Protein AF-A0ABD0MPY9-F1 (afdb_monomer)

Foldseek 3Di:
DDFDDDDPDRPDPDPPPFDDDDDDPPPDPPFKDWDDKDKDAADDDDDDDDDFPKDWGFTDDPNGTGMIMIIGIDGDDDDPDDDDDDDDDADDQVVFDWPLRVLVVVLPDPPDDPVRNVVSVVVNVDDDQKTKTKRDDDDPPDPDDDDPDTDIDMDGRDDD

pLDDT: mean 73.2, std 21.91, range [21.84, 95.81]

Nearest PDB structures (foldseek):
  3cjy-assembly1_A-2  TM=6.118E-01  e=6.319E-02  Novosphingobium aromaticivorans DSM 12444
  6wc7-assembly1_G  TM=4.378E-01  e=2.577E+00  Saccharomyces cerevisiae

InterPro domains:
  IPR003703 Acyl-CoA thioesterase [PTHR11066] (49-160)
  IPR029069 HotDog domain superfamily [SSF54637] (29-79)
  IPR029069 HotDog domain superfamily [SSF54637] (82-159)
  IPR042171 Acyl-CoA thioesterase, double hotdog domain [G3DSA:2.40.160.210] (22-160)

Mean predicted aligned error: 12.68 Å

Radius of gyration: 20.82 Å; Cα contacts (8 Å, |Δi|>4): 157; chains: 1; bounding box: 45×45×56 Å

Sequence (160 aa):
MFFFLTEGHIIGFLAPNVFSGARLLDRLFEHFYAHSLHCYFGTQKYLCCTSFCVRSVKAIQHGQPILICQASFHMQQPSPLEHQFTMPSVPPPDALLTIEELIQHYLSDPNLADNTRQGLNKILADEVPIEIKPVNPPDFYRRVAMEPKKLFWVRARGHI

Secondary structure (DSSP, 8-state):
----EETTEE---S-TTS-------TTS-TTEEEEEEEEEESS---PPPSSSEEEEEEEEETTEEEEEEEEEEEE----S----PPPPP---GGGS--HHHHHHHHHT-TT--HHHHHHHHHHHHS--SEEEEESSPPPSS------S---EEEEESS--

Organism: Cirrhinus mrigala (NCBI:txid683832)

Solvent-accessible surface area (backbone atoms only — not comparable to full-atom values): 10888 Å² total; per-residue (Å²): 140,85,80,62,82,61,89,98,43,85,65,68,97,61,70,95,79,36,77,73,87,80,84,76,78,86,82,80,61,97,60,54,42,80,77,51,76,50,73,44,81,43,88,76,91,82,86,86,76,93,87,60,62,65,46,80,48,63,37,37,54,97,91,38,57,51,32,40,34,44,38,36,45,44,60,90,66,92,68,98,72,88,86,76,82,81,81,77,93,70,84,59,70,89,82,42,55,38,58,66,56,49,48,53,58,56,67,67,44,86,86,57,53,67,73,55,52,53,53,50,55,54,58,70,68,51,88,66,66,54,47,46,27,44,77,71,70,72,58,93,82,53,88,68,94,68,75,100,72,87,54,67,47,74,44,72,60,75,87,130

Structure (mmCIF, N/CA/C/O backbone):
data_AF-A0ABD0MPY9-F1
#
_entry.id   AF-A0ABD0MPY9-F1
#
loop_
_atom_site.group_PDB
_atom_site.id
_atom_site.type_symbol
_atom_site.label_atom_id
_atom_site.label_alt_id
_atom_site.label_comp_id
_atom_site.label_asym_id
_atom_site.label_entity_id
_atom_site.label_seq_id
_atom_site.pdbx_PDB_ins_code
_atom_site.Cartn_x
_atom_site.Cartn_y
_atom_site.Cartn_z
_atom_site.occupancy
_atom_site.B_iso_or_equiv
_atom_site.auth_seq_id
_atom_site.auth_comp_id
_atom_site.auth_asym_id
_atom_site.auth_atom_id
_atom_site.pdbx_PDB_model_num
ATOM 1 N N . MET A 1 1 ? 2.623 -5.251 4.765 1.00 26.39 1 MET A N 1
ATOM 2 C CA . MET A 1 1 ? 1.386 -5.884 5.263 1.00 26.39 1 MET A CA 1
ATOM 3 C C . MET A 1 1 ? 0.401 -4.757 5.503 1.00 26.39 1 MET A C 1
ATOM 5 O O . MET A 1 1 ? 0.627 -3.969 6.409 1.00 26.39 1 MET A O 1
ATOM 9 N N . PHE A 1 2 ? -0.566 -4.584 4.603 1.00 21.84 2 PHE A N 1
ATOM 10 C CA . PHE A 1 2 ? -1.567 -3.518 4.670 1.00 21.84 2 PHE A CA 1
ATOM 11 C C . PHE A 1 2 ? -2.890 -4.146 5.108 1.00 21.84 2 PHE A C 1
ATOM 13 O O . PHE A 1 2 ? -3.301 -5.150 4.534 1.00 21.84 2 PHE A O 1
ATOM 20 N N . PHE A 1 3 ? -3.517 -3.584 6.139 1.00 26.00 3 PHE A N 1
ATOM 21 C CA . PHE A 1 3 ? -4.879 -3.922 6.537 1.00 26.00 3 PHE A CA 1
ATOM 22 C C . PHE A 1 3 ? -5.790 -2.842 5.957 1.00 26.00 3 PHE A C 1
ATOM 24 O O . PHE A 1 3 ? -5.588 -1.664 6.247 1.00 26.00 3 PHE A O 1
ATOM 31 N N . PHE A 1 4 ? -6.747 -3.230 5.117 1.00 23.73 4 PHE A N 1
ATOM 32 C CA . PHE A 1 4 ? -7.813 -2.337 4.675 1.00 23.73 4 PHE A CA 1
ATOM 33 C C . PHE A 1 4 ? -8.978 -2.468 5.656 1.00 23.73 4 PHE A C 1
ATOM 35 O O . PHE A 1 4 ? -9.393 -3.576 5.989 1.00 23.73 4 PHE A O 1
ATOM 42 N N . LEU A 1 5 ? -9.465 -1.332 6.146 1.00 27.50 5 LEU A N 1
ATOM 43 C CA . LEU A 1 5 ? -10.716 -1.213 6.885 1.00 27.50 5 LEU A CA 1
ATOM 44 C C . LEU A 1 5 ? -11.688 -0.491 5.955 1.00 27.50 5 LEU A C 1
ATOM 46 O O . LEU A 1 5 ? -11.569 0.718 5.769 1.00 27.50 5 LEU A O 1
ATOM 50 N N . THR A 1 6 ? -12.624 -1.223 5.362 1.00 26.62 6 THR A N 1
ATOM 51 C CA . THR A 1 6 ? -13.829 -0.640 4.767 1.00 26.62 6 THR A CA 1
ATOM 52 C C . THR A 1 6 ? -15.035 -1.262 5.466 1.00 26.62 6 THR A C 1
ATOM 54 O O . THR A 1 6 ? -15.069 -2.461 5.729 1.00 26.62 6 THR A O 1
ATOM 57 N N . GLU A 1 7 ? -15.974 -0.403 5.862 1.00 30.83 7 GLU A N 1
ATOM 58 C CA . GLU A 1 7 ? -17.326 -0.758 6.318 1.00 30.83 7 GLU A CA 1
ATOM 59 C C . GLU A 1 7 ? -17.428 -1.863 7.379 1.00 30.83 7 GLU A C 1
ATOM 61 O O . GLU A 1 7 ? -18.046 -2.909 7.184 1.00 30.83 7 GLU A O 1
ATOM 66 N N . GLY A 1 8 ? -16.818 -1.631 8.545 1.00 35.47 8 GLY A N 1
ATOM 67 C CA . GLY A 1 8 ? -17.071 -2.453 9.736 1.00 35.47 8 GLY A CA 1
ATOM 68 C C . GLY A 1 8 ? -16.600 -3.911 9.651 1.00 35.47 8 GLY A C 1
ATOM 69 O O . GLY A 1 8 ? -16.769 -4.650 10.618 1.00 35.47 8 GLY A O 1
ATOM 70 N N . HIS A 1 9 ? -15.960 -4.321 8.554 1.00 29.38 9 HIS A N 1
ATOM 71 C CA . HIS A 1 9 ? -15.422 -5.662 8.369 1.00 29.38 9 HIS A CA 1
ATOM 72 C C . HIS A 1 9 ? -13.893 -5.626 8.388 1.00 29.38 9 HIS A C 1
ATOM 74 O O . HIS A 1 9 ? -13.242 -4.953 7.589 1.00 29.38 9 HIS A O 1
ATOM 80 N N . ILE A 1 10 ? -13.291 -6.388 9.305 1.00 34.34 10 ILE A N 1
ATOM 81 C CA . ILE A 1 10 ? -11.863 -6.702 9.235 1.00 34.34 10 ILE A CA 1
ATOM 82 C C . ILE A 1 10 ? -11.700 -7.753 8.135 1.00 34.34 10 ILE A C 1
ATOM 84 O O . ILE A 1 10 ? -11.838 -8.949 8.391 1.00 34.34 10 ILE A O 1
ATOM 88 N N . ILE A 1 11 ? -11.397 -7.324 6.909 1.00 33.25 11 ILE A N 1
ATOM 89 C CA . ILE A 1 11 ? -10.966 -8.246 5.854 1.00 33.25 11 ILE A CA 1
ATOM 90 C C . ILE A 1 11 ? -9.494 -8.580 6.115 1.00 33.25 11 ILE A C 1
ATOM 92 O O . ILE A 1 11 ? -8.563 -7.953 5.609 1.00 33.25 11 ILE A O 1
ATOM 96 N N . GLY A 1 12 ? -9.273 -9.560 6.990 1.00 35.84 12 GLY A N 1
ATOM 97 C CA . GLY A 1 12 ? -7.973 -10.187 7.160 1.00 35.84 12 GLY A CA 1
ATOM 98 C C . GLY A 1 12 ? -7.748 -11.211 6.052 1.00 35.84 12 GLY A C 1
ATOM 99 O O . GLY A 1 12 ? -8.359 -12.273 6.075 1.00 35.84 12 GLY A O 1
ATOM 100 N N . PHE A 1 13 ? -6.827 -10.942 5.124 1.00 33.78 13 PHE A N 1
ATOM 101 C CA . PHE A 1 13 ? -6.243 -11.983 4.269 1.00 33.78 13 PHE A CA 1
ATOM 102 C C . PHE A 1 13 ? -5.297 -12.856 5.112 1.00 33.78 13 PHE A C 1
ATOM 104 O O . PHE A 1 13 ? -4.075 -12.748 5.036 1.00 33.78 13 PHE A O 1
ATOM 111 N N . LEU A 1 14 ? -5.861 -13.691 5.983 1.00 34.69 14 LEU A N 1
ATOM 112 C CA . LEU A 1 14 ? -5.150 -14.749 6.696 1.00 34.69 14 LEU A CA 1
ATOM 113 C C . LEU A 1 14 ? -5.961 -16.036 6.559 1.00 34.69 14 LEU A C 1
ATOM 115 O O . LEU A 1 14 ? -7.181 -16.022 6.684 1.00 34.69 14 LEU A O 1
ATOM 119 N N . ALA A 1 15 ? -5.260 -17.134 6.264 1.00 30.38 15 ALA A N 1
ATOM 120 C CA . ALA A 1 15 ? -5.832 -18.458 6.039 1.00 30.38 15 ALA A CA 1
ATOM 121 C C . ALA A 1 15 ? -6.911 -18.825 7.087 1.00 30.38 15 ALA A C 1
ATOM 123 O O . ALA A 1 15 ? -6.776 -18.444 8.253 1.00 30.38 15 ALA A O 1
ATOM 124 N N . PRO A 1 16 ? -7.935 -19.622 6.726 1.00 36.78 16 PRO A N 1
ATOM 125 C CA . PRO A 1 16 ? -9.116 -19.892 7.563 1.00 36.78 16 PRO A CA 1
ATOM 126 C C . PRO A 1 16 ? -8.839 -20.509 8.951 1.00 36.78 16 PRO A C 1
ATOM 128 O O . PRO A 1 16 ? -9.738 -20.579 9.781 1.00 36.78 16 PRO A O 1
ATOM 131 N N . ASN A 1 17 ? -7.596 -20.899 9.250 1.00 36.56 17 ASN A N 1
ATOM 132 C CA . ASN A 1 17 ? -7.198 -21.583 10.485 1.00 36.56 17 ASN A CA 1
ATOM 133 C C . ASN A 1 17 ? -6.481 -20.682 11.520 1.00 36.56 17 ASN A C 1
ATOM 135 O O . ASN A 1 17 ? -5.854 -21.203 12.440 1.00 36.56 17 ASN A O 1
ATOM 139 N N . VAL A 1 18 ? -6.506 -19.349 11.369 1.00 43.12 18 VAL A N 1
ATOM 140 C CA . VAL A 1 18 ? -5.665 -18.412 12.162 1.00 43.12 18 VAL A CA 1
ATOM 141 C C . VAL A 1 18 ? -6.388 -17.764 13.358 1.00 43.12 18 VAL A C 1
ATOM 143 O O . VAL A 1 18 ? -5.747 -17.198 14.250 1.00 43.12 18 VAL A O 1
ATOM 146 N N . PHE A 1 19 ? -7.715 -17.884 13.440 1.00 36.84 19 PHE A N 1
ATOM 147 C CA . PHE A 1 19 ? -8.508 -17.313 14.530 1.00 36.84 19 PHE A CA 1
ATOM 148 C C . PHE A 1 19 ? -9.061 -18.412 15.439 1.00 36.84 19 PHE A C 1
ATOM 150 O O . PHE A 1 19 ? -10.007 -19.111 15.092 1.00 36.84 19 PHE A O 1
ATOM 157 N N . SER A 1 20 ? -8.496 -18.539 16.639 1.00 34.41 20 SER A N 1
ATOM 158 C CA . SER A 1 20 ? -9.137 -19.254 17.742 1.00 34.41 20 SER A CA 1
ATOM 159 C C . SER A 1 20 ? -9.561 -18.232 18.790 1.00 34.41 20 SER A C 1
ATOM 161 O O . SER A 1 20 ? -8.716 -17.597 19.419 1.00 34.41 20 SER A O 1
ATOM 163 N N . GLY A 1 21 ? -10.875 -18.065 18.954 1.00 37.91 21 GLY A N 1
ATOM 164 C CA . GLY A 1 21 ? -11.459 -17.348 20.087 1.00 37.91 21 GLY A CA 1
ATOM 165 C C . GLY A 1 21 ? -11.695 -15.850 19.887 1.00 37.91 21 GLY A C 1
ATOM 166 O O . GLY A 1 21 ? -11.090 -15.030 20.567 1.00 37.91 21 GLY A O 1
ATOM 167 N N . ALA A 1 22 ? -12.670 -15.501 19.049 1.00 37.38 22 ALA A N 1
ATOM 168 C CA . ALA A 1 22 ? -13.451 -14.277 19.210 1.00 37.38 22 ALA A CA 1
ATOM 169 C C . ALA A 1 22 ? -14.928 -14.629 18.981 1.00 37.38 22 ALA A C 1
ATOM 171 O O . ALA A 1 22 ? -15.411 -14.621 17.854 1.00 37.38 22 ALA A O 1
ATOM 172 N N . ARG A 1 23 ? -15.648 -15.021 20.043 1.00 34.25 23 ARG A N 1
ATOM 173 C CA . ARG A 1 23 ? -17.117 -15.057 19.989 1.00 34.25 23 ARG A CA 1
ATOM 174 C C . ARG A 1 23 ? -17.602 -13.616 20.069 1.00 34.25 23 ARG A C 1
ATOM 176 O O . ARG A 1 23 ? -17.511 -12.994 21.126 1.00 34.25 23 ARG A O 1
ATOM 183 N N . LEU A 1 24 ? -18.075 -13.099 18.941 1.00 41.03 24 LEU A N 1
ATOM 184 C CA . LEU A 1 24 ? -18.825 -11.856 18.876 1.00 41.03 24 LEU A CA 1
ATOM 185 C C . LEU A 1 24 ? -20.121 -12.021 19.682 1.00 41.03 24 LEU A C 1
ATOM 187 O O . LEU A 1 24 ? -20.954 -12.874 19.393 1.00 41.03 24 LEU A O 1
ATOM 191 N N . LEU A 1 25 ? -20.287 -11.213 20.726 1.00 36.47 25 LEU A N 1
ATOM 192 C CA . LEU A 1 25 ? -21.621 -10.843 21.187 1.00 36.47 25 LEU A CA 1
ATOM 193 C C . LEU A 1 25 ? -22.075 -9.711 20.257 1.00 36.47 25 LEU A C 1
ATOM 195 O O . LEU A 1 25 ? -21.796 -8.544 20.522 1.00 36.47 25 LEU A O 1
ATOM 199 N N . ASP A 1 26 ? -22.720 -10.080 19.149 1.00 45.62 26 ASP A N 1
ATOM 200 C CA . ASP A 1 26 ? -23.091 -9.235 17.995 1.00 45.62 26 ASP A CA 1
ATOM 201 C C . ASP A 1 26 ? -24.059 -8.063 18.283 1.00 45.62 26 ASP A C 1
ATOM 203 O O . ASP A 1 26 ? -24.533 -7.415 17.360 1.00 45.62 26 ASP A O 1
ATOM 207 N N . ARG A 1 27 ? -24.400 -7.751 19.541 1.00 39.81 27 ARG A N 1
ATOM 208 C CA . ARG A 1 27 ? -25.562 -6.888 19.852 1.00 39.81 27 ARG A CA 1
ATOM 209 C C . ARG A 1 27 ? -25.291 -5.486 20.402 1.00 39.81 27 ARG A C 1
ATOM 211 O O . ARG A 1 27 ? -26.251 -4.816 20.760 1.00 39.81 27 ARG A O 1
ATOM 218 N N . LEU A 1 28 ? -24.042 -5.022 20.503 1.00 48.69 28 LEU A N 1
ATOM 219 C CA . LEU A 1 28 ? -23.735 -3.754 21.203 1.00 48.69 28 LEU A CA 1
ATOM 220 C C . LEU A 1 28 ? -22.996 -2.680 20.375 1.00 48.69 28 LEU A C 1
ATOM 222 O O . LEU A 1 28 ? -22.613 -1.663 20.946 1.00 48.69 28 LEU A O 1
ATOM 226 N N . PHE A 1 29 ? -22.779 -2.862 19.065 1.00 51.22 29 PHE A N 1
ATOM 227 C CA . PHE A 1 29 ? -21.776 -2.073 18.319 1.00 51.22 29 PHE A CA 1
ATOM 228 C C . PHE A 1 29 ? -22.264 -1.288 17.091 1.00 51.22 29 PHE A C 1
ATOM 230 O O . PHE A 1 29 ? -21.439 -0.899 16.275 1.00 51.22 29 PHE A O 1
ATOM 237 N N . GLU A 1 30 ? -23.551 -0.959 16.965 1.00 58.16 30 GLU A N 1
ATOM 238 C CA . GLU A 1 30 ? -24.039 -0.191 15.796 1.00 58.16 30 GLU A CA 1
ATOM 239 C C . GLU A 1 30 ? -23.540 1.273 15.734 1.00 58.16 30 GLU A C 1
ATOM 241 O O . GLU A 1 30 ? -23.718 1.946 14.722 1.00 58.16 30 GLU A O 1
ATOM 246 N N . HIS A 1 31 ? -22.877 1.786 16.781 1.00 70.25 31 HIS A N 1
ATOM 247 C CA . HIS A 1 31 ? -22.485 3.204 16.872 1.00 70.25 31 HIS A CA 1
ATOM 248 C C . HIS A 1 31 ? -21.033 3.461 17.291 1.00 70.25 31 HIS A C 1
ATOM 250 O O . HIS A 1 31 ? -20.699 4.581 17.671 1.00 70.25 31 HIS A O 1
ATOM 256 N N . PHE A 1 32 ? -20.165 2.451 17.247 1.00 78.50 32 PHE A N 1
ATOM 257 C CA . PHE A 1 32 ? -18.759 2.588 17.627 1.00 78.50 32 PHE A CA 1
ATOM 258 C C . PHE A 1 32 ? -17.849 2.416 16.412 1.00 78.50 32 PHE A C 1
ATOM 260 O O . PHE A 1 32 ? -17.886 1.387 15.744 1.00 78.50 32 PHE A O 1
ATOM 267 N N . TYR A 1 33 ? -16.974 3.391 16.180 1.00 82.94 33 TYR A N 1
ATOM 268 C CA . TYR A 1 33 ? -16.001 3.379 15.094 1.00 82.94 33 TYR A CA 1
ATOM 269 C C . TYR A 1 33 ? -14.591 3.184 15.647 1.00 82.94 33 TYR A C 1
ATOM 271 O O . TYR A 1 33 ? -14.236 3.717 16.703 1.00 82.94 33 TYR A O 1
ATOM 279 N N . ALA A 1 34 ? -13.778 2.397 14.943 1.00 85.81 34 ALA A N 1
ATOM 280 C CA . ALA A 1 34 ? -12.371 2.242 15.285 1.00 85.81 34 ALA A CA 1
ATOM 281 C C . ALA A 1 34 ? -11.635 3.565 15.032 1.00 85.81 34 ALA A C 1
ATOM 283 O O . ALA A 1 34 ? -11.752 4.138 13.951 1.00 85.81 34 ALA A O 1
ATOM 284 N N . HIS A 1 35 ? -10.863 4.032 16.013 1.00 85.56 35 HIS A N 1
ATOM 285 C CA . HIS A 1 35 ? -10.100 5.282 15.892 1.00 85.56 35 HIS A CA 1
ATOM 286 C C . HIS A 1 35 ? -8.594 5.092 16.109 1.00 85.56 35 HIS A C 1
ATOM 288 O O . HIS A 1 35 ? -7.797 5.915 15.665 1.00 85.56 35 HIS A O 1
ATOM 294 N N . SER A 1 36 ? -8.176 4.017 16.784 1.00 85.94 36 SER A N 1
ATOM 295 C CA . SER A 1 36 ? -6.765 3.654 16.896 1.00 85.94 36 SER A CA 1
ATOM 296 C C . SER A 1 36 ? -6.571 2.149 17.023 1.00 85.94 36 SER A C 1
ATOM 298 O O . SER A 1 36 ? -7.421 1.418 17.539 1.00 85.94 36 SER A O 1
ATOM 300 N N . LEU A 1 37 ? -5.423 1.689 16.529 1.00 87.62 37 LEU A N 1
ATOM 301 C CA . LEU A 1 37 ? -5.015 0.297 16.572 1.00 87.62 37 LEU A CA 1
ATOM 302 C C . LEU A 1 37 ? -3.501 0.220 16.754 1.00 87.62 37 LEU A C 1
ATOM 304 O O . LEU A 1 37 ? -2.741 0.824 16.000 1.00 87.62 37 LEU A O 1
ATOM 308 N N . HIS A 1 38 ? -3.070 -0.559 17.737 1.00 86.62 38 HIS A N 1
ATOM 309 C CA . HIS A 1 38 ? -1.668 -0.872 17.981 1.00 86.62 38 HIS A CA 1
ATOM 310 C C . HIS A 1 38 ? -1.470 -2.369 17.807 1.00 86.62 38 HIS A C 1
ATOM 312 O O . HIS A 1 38 ? -2.275 -3.163 18.296 1.00 86.62 38 HIS A O 1
ATOM 318 N N . CYS A 1 39 ? -0.414 -2.771 17.104 1.00 83.38 39 CYS A N 1
ATOM 319 C CA . CYS A 1 39 ? -0.098 -4.179 16.930 1.00 83.38 39 CYS A CA 1
ATOM 320 C C . CYS A 1 39 ? 1.395 -4.448 17.075 1.00 83.38 39 CYS A C 1
ATOM 322 O O . CYS A 1 39 ? 2.236 -3.614 16.742 1.00 83.38 39 CYS A O 1
ATOM 324 N N . TYR A 1 40 ? 1.697 -5.641 17.569 1.00 81.50 40 TYR A N 1
ATOM 325 C CA . TYR A 1 40 ? 3.045 -6.162 17.701 1.00 81.50 40 TYR A CA 1
ATOM 326 C C . TYR A 1 40 ? 3.101 -7.521 17.012 1.00 81.50 40 TYR A C 1
ATOM 328 O O . TYR A 1 40 ? 2.249 -8.383 17.245 1.00 81.50 40 TYR A O 1
ATOM 336 N N . PHE A 1 41 ? 4.106 -7.696 16.158 1.00 83.94 41 PHE A N 1
ATOM 337 C CA . PHE A 1 41 ? 4.424 -8.979 15.544 1.00 83.94 41 PHE A CA 1
ATOM 338 C C . PHE A 1 41 ? 5.370 -9.753 16.467 1.00 83.94 41 PHE A C 1
ATOM 340 O O . PHE A 1 41 ? 6.372 -9.209 16.930 1.00 83.94 41 PHE A O 1
ATOM 347 N N . GLY A 1 42 ? 5.053 -11.021 16.732 1.00 68.75 42 GLY A N 1
ATOM 348 C CA . GLY A 1 42 ? 5.827 -11.892 17.620 1.00 68.75 42 GLY A CA 1
ATOM 349 C C . GLY A 1 42 ? 5.322 -11.967 19.067 1.00 68.75 42 GLY A C 1
ATOM 350 O O . GLY A 1 42 ? 4.232 -11.515 19.417 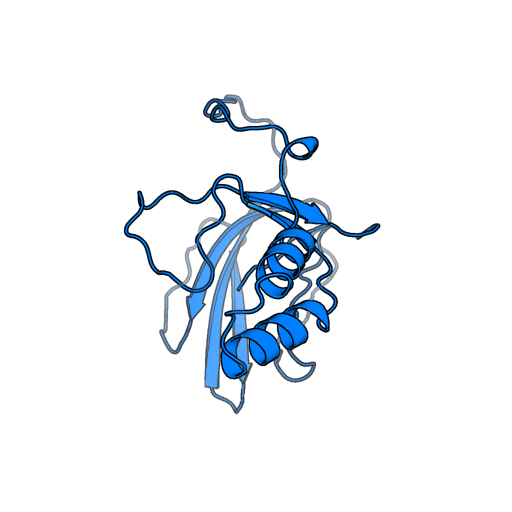1.00 68.75 42 GLY A O 1
ATOM 351 N N . THR A 1 43 ? 6.113 -12.618 19.922 1.00 51.41 43 THR A N 1
ATOM 352 C CA . THR A 1 43 ? 5.703 -13.040 21.266 1.00 51.41 43 THR A CA 1
ATOM 353 C C . THR A 1 43 ? 6.086 -12.012 22.333 1.00 51.41 43 THR A C 1
ATOM 355 O O . THR A 1 43 ? 7.142 -12.125 22.955 1.00 51.41 43 THR A O 1
ATOM 358 N N . GLN A 1 44 ? 5.232 -11.028 22.608 1.00 49.34 44 GLN A N 1
ATOM 359 C CA . GLN A 1 44 ? 5.369 -10.208 23.820 1.00 49.34 44 GLN A CA 1
ATOM 360 C C . GLN A 1 44 ? 4.047 -10.110 24.584 1.00 49.34 44 GLN A C 1
ATOM 362 O O . GLN A 1 44 ? 2.970 -10.056 24.002 1.00 49.34 44 GLN A O 1
ATOM 367 N N . LYS A 1 45 ? 4.130 -10.145 25.917 1.00 47.25 45 LYS A N 1
ATOM 368 C CA . LYS A 1 45 ? 2.990 -9.980 26.828 1.00 47.25 45 LYS A CA 1
ATOM 369 C C . LYS A 1 45 ? 2.876 -8.503 27.202 1.00 47.25 45 LYS A C 1
ATOM 371 O O . LYS A 1 45 ? 3.864 -7.953 27.677 1.00 47.25 45 LYS A O 1
ATOM 376 N N . TYR A 1 46 ? 1.690 -7.903 27.082 1.00 51.19 46 TYR A N 1
ATOM 377 C CA . TYR A 1 46 ? 1.432 -6.543 27.575 1.00 51.19 46 TYR A CA 1
ATOM 378 C C . TYR A 1 46 ? 0.072 -6.384 28.272 1.00 51.19 46 TYR A C 1
ATOM 380 O O . TYR A 1 46 ? -0.850 -7.174 28.059 1.00 51.19 46 TYR A O 1
ATOM 388 N N . LEU A 1 47 ? 0.028 -5.374 29.155 1.00 44.31 47 LEU A N 1
ATOM 389 C CA . LEU A 1 47 ? -1.040 -4.992 30.089 1.00 44.31 47 LEU A CA 1
ATOM 390 C C . LEU A 1 47 ? -2.222 -4.274 29.403 1.00 44.31 47 LEU A C 1
ATOM 392 O O . LEU A 1 47 ? -2.079 -3.657 28.350 1.00 44.31 47 LEU A O 1
ATOM 396 N N . CYS A 1 48 ? -3.392 -4.329 30.044 1.00 43.53 48 CYS A N 1
ATOM 397 C CA . CYS A 1 48 ? -4.640 -3.705 29.594 1.00 43.53 48 CYS A CA 1
ATOM 398 C C . CYS A 1 48 ? -4.791 -2.272 30.148 1.00 43.53 48 CYS A C 1
ATOM 400 O O . CYS A 1 48 ? -4.561 -2.057 31.337 1.00 43.53 48 CYS A O 1
ATOM 402 N N . CYS A 1 49 ? -5.213 -1.317 29.311 1.00 41.31 49 CYS A N 1
ATOM 403 C CA . CYS A 1 49 ? -5.579 0.049 29.716 1.00 41.31 49 CYS A CA 1
ATOM 404 C C . CYS A 1 49 ? -7.090 0.152 3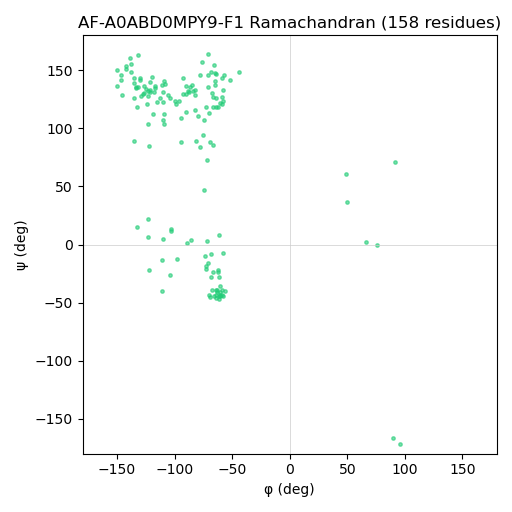0.002 1.00 41.31 49 CYS A C 1
ATOM 406 O O . CYS A 1 49 ? -7.896 -0.455 29.301 1.00 41.31 49 CYS A O 1
ATOM 408 N N . THR A 1 50 ? -7.477 0.938 31.012 1.00 43.53 50 THR A N 1
ATOM 409 C CA . THR A 1 50 ? -8.807 0.915 31.660 1.00 43.53 50 THR A CA 1
ATOM 410 C C . THR A 1 50 ? -9.781 2.046 31.286 1.00 43.53 50 THR A C 1
ATOM 412 O O . THR A 1 50 ? -10.808 2.182 31.941 1.00 43.53 50 THR A O 1
ATOM 415 N N . SER A 1 51 ? -9.523 2.853 30.254 1.00 40.78 51 SER A N 1
ATOM 416 C CA . SER A 1 51 ? -10.317 4.074 29.981 1.00 40.78 51 SER A CA 1
ATOM 417 C C . SER A 1 51 ? -11.206 4.050 28.728 1.00 40.78 51 SER A C 1
ATOM 419 O O . SER A 1 51 ? -12.092 4.888 28.610 1.00 40.78 51 SER A O 1
ATOM 421 N N . PHE A 1 52 ? -11.034 3.090 27.817 1.00 50.47 52 PHE A N 1
ATOM 422 C CA . PHE A 1 52 ? -11.808 2.988 26.569 1.00 50.47 52 PHE A CA 1
ATOM 423 C C . PHE A 1 52 ? -12.324 1.560 26.364 1.00 50.47 52 PHE A C 1
ATOM 425 O O . PHE A 1 52 ? -11.814 0.620 26.980 1.00 50.47 52 PHE A O 1
ATOM 432 N N . CYS A 1 53 ? -13.311 1.363 25.481 1.00 54.06 53 CYS A N 1
ATOM 433 C CA . CYS A 1 53 ? -13.650 0.024 24.999 1.00 54.06 53 CYS A CA 1
ATOM 434 C C . CYS A 1 53 ? -12.484 -0.513 24.159 1.00 54.06 53 CYS A C 1
ATOM 436 O O . CYS A 1 53 ? -12.455 -0.374 22.939 1.00 54.06 53 CYS A O 1
ATOM 438 N N . VAL A 1 54 ? -11.510 -1.113 24.838 1.00 63.69 54 VAL A N 1
ATOM 439 C CA . VAL A 1 54 ? -10.356 -1.756 24.218 1.00 63.69 54 VAL A CA 1
ATOM 440 C C . VAL A 1 54 ? -10.719 -3.207 23.910 1.00 63.69 54 VAL A C 1
ATOM 442 O O . VAL A 1 54 ? -11.261 -3.934 24.750 1.00 63.69 54 VAL A O 1
ATOM 445 N N . ARG A 1 55 ? -10.427 -3.647 22.686 1.00 72.12 55 ARG A N 1
ATOM 446 C CA . ARG A 1 55 ? -10.464 -5.059 22.291 1.00 72.12 55 ARG A CA 1
ATOM 447 C C . ARG A 1 55 ? -9.041 -5.535 22.063 1.00 72.12 55 ARG A C 1
ATOM 449 O O . ARG A 1 55 ? -8.277 -4.877 21.366 1.00 72.12 55 ARG A O 1
ATOM 456 N N . SER A 1 56 ? -8.701 -6.673 22.660 1.00 76.94 56 SER A N 1
ATOM 457 C CA . SER A 1 56 ? -7.426 -7.350 22.433 1.00 76.94 56 SER A CA 1
ATOM 458 C C . SER A 1 56 ? -7.659 -8.560 21.535 1.00 76.94 56 SER A C 1
ATOM 460 O O . SER A 1 56 ? -8.516 -9.392 21.831 1.00 76.94 56 SER A O 1
ATOM 462 N N . VAL A 1 57 ? -6.913 -8.640 20.438 1.00 80.19 57 VAL A N 1
ATOM 463 C CA . VAL A 1 57 ? -6.960 -9.724 19.455 1.00 80.19 57 VAL A CA 1
ATOM 464 C C . VAL A 1 57 ? -5.598 -10.404 19.429 1.00 80.19 57 VAL A C 1
ATOM 466 O O . VAL A 1 57 ? -4.563 -9.746 19.316 1.00 80.19 57 VAL A O 1
ATOM 469 N N . LYS A 1 58 ? -5.594 -11.736 19.515 1.00 81.94 58 LYS A N 1
ATOM 470 C CA . LYS A 1 58 ? -4.391 -12.566 19.411 1.00 81.94 58 LYS A CA 1
ATOM 471 C C . LYS A 1 58 ? -4.539 -13.492 18.209 1.00 81.94 58 LYS A C 1
ATOM 473 O O . LYS A 1 58 ? -5.364 -14.399 18.237 1.00 81.94 58 LYS A O 1
ATOM 478 N N . ALA A 1 59 ? -3.734 -13.277 17.175 1.00 80.75 59 ALA A N 1
ATOM 479 C CA . ALA A 1 59 ? -3.640 -14.208 16.058 1.00 80.75 59 ALA A CA 1
ATOM 480 C C . ALA A 1 59 ? -2.680 -15.343 16.433 1.00 80.75 59 ALA A C 1
ATOM 482 O O . ALA A 1 59 ? -1.562 -15.091 16.898 1.00 80.75 59 ALA A O 1
ATOM 483 N N . ILE A 1 60 ? -3.123 -16.589 16.255 1.00 82.88 60 ILE A N 1
ATOM 484 C CA . ILE A 1 60 ? -2.384 -17.787 16.663 1.00 82.88 60 ILE A CA 1
ATOM 485 C C . ILE A 1 60 ? -2.178 -18.674 15.438 1.00 82.88 60 ILE A C 1
ATOM 487 O O . ILE A 1 60 ? -3.132 -19.040 14.760 1.00 82.88 60 ILE A O 1
ATOM 491 N N . GLN A 1 61 ? -0.932 -19.068 15.191 1.00 83.38 61 GLN A N 1
ATOM 492 C CA . GLN A 1 61 ? -0.582 -20.107 14.224 1.00 83.38 61 GLN A CA 1
ATOM 493 C C . GLN A 1 61 ? 0.273 -21.161 14.923 1.00 83.38 61 GLN A C 1
ATOM 495 O O . GLN A 1 61 ? 1.149 -20.824 15.715 1.00 83.38 61 GLN A O 1
ATOM 500 N N . HIS A 1 62 ? -0.002 -22.444 14.673 1.00 87.50 62 HIS A N 1
ATOM 501 C CA . HIS A 1 62 ? 0.721 -23.574 15.284 1.00 87.50 62 HIS A CA 1
ATOM 502 C C . HIS A 1 62 ? 0.852 -23.484 16.821 1.00 87.50 62 HIS A C 1
ATOM 504 O O . HIS A 1 62 ? 1.881 -23.826 17.398 1.00 87.50 62 HIS A O 1
ATOM 510 N N . GLY A 1 63 ? -0.185 -22.978 17.497 1.00 83.94 63 GLY A N 1
ATOM 511 C CA . GLY A 1 63 ? -0.198 -22.802 18.955 1.00 83.94 63 GLY A CA 1
ATOM 512 C C . GLY A 1 63 ? 0.619 -21.612 19.477 1.00 83.94 63 GLY A C 1
ATOM 513 O O . GLY A 1 63 ? 0.607 -21.358 20.680 1.00 83.94 63 GLY A O 1
ATOM 514 N N . GLN A 1 64 ? 1.278 -20.848 18.602 1.00 82.00 64 GLN A N 1
ATOM 515 C CA . GLN A 1 64 ? 2.088 -19.686 18.964 1.00 82.00 64 GLN A CA 1
ATOM 516 C C . GLN A 1 64 ? 1.410 -18.370 18.549 1.00 82.00 64 GLN A C 1
ATOM 518 O O . GLN A 1 64 ? 0.849 -18.285 17.453 1.00 82.00 64 GLN A O 1
ATOM 523 N N . PRO A 1 65 ? 1.441 -17.322 19.398 1.00 79.44 65 PRO A N 1
ATOM 524 C CA . PRO A 1 65 ? 1.033 -15.989 18.976 1.00 79.44 65 PRO A CA 1
ATOM 525 C C . PRO A 1 65 ? 1.963 -15.455 17.892 1.00 79.44 65 PRO A C 1
ATOM 527 O O . PRO A 1 65 ? 3.168 -15.356 18.112 1.00 79.44 65 PRO A O 1
ATOM 530 N N . ILE A 1 66 ? 1.383 -15.037 16.772 1.00 85.12 66 ILE A N 1
ATOM 531 C CA . ILE A 1 66 ? 2.114 -14.370 15.687 1.00 85.12 66 ILE A CA 1
ATOM 532 C C . ILE A 1 66 ? 1.866 -12.861 15.664 1.00 85.12 66 ILE A C 1
ATOM 534 O O . ILE A 1 66 ? 2.718 -12.099 15.209 1.00 85.12 66 ILE A O 1
ATOM 538 N N . LEU A 1 67 ? 0.711 -12.427 16.174 1.00 82.06 67 LEU A N 1
ATOM 539 C CA . LEU A 1 67 ? 0.314 -11.030 16.225 1.00 82.06 67 LEU A CA 1
ATOM 540 C C . LEU A 1 67 ? -0.591 -10.790 17.426 1.00 82.06 67 LEU A C 1
ATOM 542 O O . LEU A 1 67 ? -1.506 -11.568 17.710 1.00 82.06 67 LEU A O 1
ATOM 546 N N . ILE A 1 68 ? -0.327 -9.690 18.115 1.00 83.00 68 ILE A N 1
ATOM 547 C CA . ILE A 1 68 ? -1.167 -9.168 19.185 1.00 83.00 68 ILE A CA 1
ATOM 548 C C . ILE A 1 68 ? -1.575 -7.766 18.780 1.00 83.00 68 ILE A C 1
ATOM 550 O O . ILE A 1 68 ? -0.735 -6.963 18.378 1.00 83.00 68 ILE A O 1
ATOM 554 N N . CYS A 1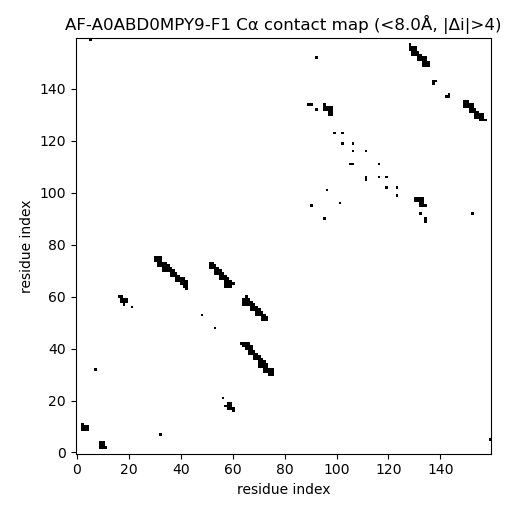 69 ? -2.866 -7.483 18.874 1.00 82.88 69 CYS A N 1
ATOM 555 C CA . CYS A 1 69 ? -3.443 -6.220 18.472 1.00 82.88 69 CYS A CA 1
ATOM 556 C C . CYS A 1 69 ? -4.388 -5.699 19.551 1.00 82.88 69 CYS A C 1
ATOM 558 O O . CYS A 1 69 ? -5.197 -6.451 20.090 1.00 82.88 69 CYS A O 1
ATOM 560 N N . GLN A 1 70 ? -4.285 -4.410 19.852 1.00 84.00 70 GLN A N 1
ATOM 561 C CA . GLN A 1 70 ? -5.234 -3.680 20.676 1.00 84.00 70 GLN A CA 1
ATOM 562 C C . GLN A 1 70 ? -5.897 -2.613 19.812 1.00 84.00 70 GLN A C 1
ATOM 564 O O . GLN A 1 70 ? -5.207 -1.776 19.231 1.00 84.00 70 GLN A O 1
ATOM 569 N N . ALA A 1 71 ? -7.222 -2.658 19.730 1.00 84.06 71 ALA A N 1
ATOM 570 C CA . ALA A 1 71 ? -8.028 -1.690 18.999 1.00 84.06 71 ALA A CA 1
ATOM 571 C C . ALA A 1 71 ? -8.956 -0.950 19.964 1.00 84.06 71 ALA A C 1
ATOM 573 O O . ALA A 1 71 ? -9.570 -1.573 20.839 1.00 84.06 71 ALA A O 1
ATOM 574 N N . SER A 1 72 ? -9.049 0.364 19.785 1.00 82.38 72 SER A N 1
ATOM 575 C CA . SER A 1 72 ? -9.919 1.243 20.561 1.00 82.38 72 SER A CA 1
ATOM 576 C C . SER A 1 72 ? -11.045 1.769 19.682 1.00 82.38 72 SER A C 1
ATOM 578 O O . SER A 1 72 ? -10.836 2.151 18.524 1.00 82.38 72 SER A O 1
ATOM 580 N N . PHE A 1 73 ? -12.245 1.775 20.254 1.00 83.00 73 PHE A N 1
ATOM 581 C CA . PHE A 1 73 ? -13.467 2.172 19.573 1.00 83.00 73 PHE A CA 1
ATOM 582 C C . PHE A 1 73 ? -14.122 3.336 20.304 1.00 83.00 73 PHE A C 1
ATOM 584 O O . PHE A 1 73 ? -14.183 3.353 21.536 1.00 83.00 73 PHE A O 1
ATOM 591 N N . HIS A 1 74 ? -14.640 4.286 19.536 1.00 78.44 74 HIS A N 1
ATOM 592 C CA . HIS A 1 74 ? -15.277 5.487 20.055 1.00 78.44 74 HIS A CA 1
ATOM 593 C C . HIS A 1 74 ? -16.571 5.761 19.292 1.00 78.44 74 HIS A C 1
ATOM 595 O O . HIS A 1 74 ? -16.669 5.491 18.095 1.00 78.44 74 HIS A O 1
ATOM 601 N N . MET A 1 75 ? -17.587 6.251 20.000 1.00 83.75 75 MET A N 1
ATOM 602 C CA . MET A 1 75 ? -18.809 6.719 19.358 1.00 83.75 75 MET A CA 1
ATOM 603 C C . MET A 1 75 ? -18.528 8.016 18.615 1.00 83.75 75 MET A C 1
ATOM 605 O O . MET A 1 75 ? -17.756 8.849 19.087 1.00 83.75 75 MET A O 1
ATOM 609 N N . GLN A 1 76 ? -19.194 8.216 17.482 1.00 80.00 76 GLN A N 1
ATOM 610 C CA . GLN A 1 76 ? -19.136 9.505 16.811 1.00 80.00 76 GLN A CA 1
ATOM 611 C C . GLN A 1 76 ? -19.767 10.566 17.718 1.00 80.00 76 GLN A C 1
ATOM 613 O O . GLN A 1 76 ? -20.939 10.476 18.083 1.00 80.00 76 GLN A O 1
ATOM 618 N N . GLN A 1 77 ? -18.974 11.559 18.107 1.00 81.56 77 GLN A N 1
ATOM 619 C CA . GLN A 1 77 ? -19.412 12.674 18.937 1.00 81.56 77 GLN A CA 1
ATOM 620 C C . GLN A 1 77 ? -18.967 13.982 18.277 1.00 81.56 77 GLN A C 1
ATOM 622 O O . GLN A 1 77 ? -17.873 14.019 17.708 1.00 81.56 77 GLN A O 1
ATOM 627 N N . PRO A 1 78 ? -19.776 15.054 18.341 1.00 80.56 78 PRO A N 1
ATOM 628 C CA . PRO A 1 78 ? -19.360 16.362 17.853 1.00 80.56 78 PRO A CA 1
ATOM 629 C C . PRO A 1 78 ? -18.087 16.817 18.572 1.00 80.56 78 PRO A C 1
ATOM 631 O O . PRO A 1 78 ? -18.057 16.887 19.803 1.00 80.56 78 PRO A O 1
ATOM 634 N N . SER A 1 79 ? -17.037 17.119 17.808 1.00 79.62 79 SER A N 1
ATOM 635 C CA . SER A 1 79 ? -15.832 17.739 18.353 1.00 79.62 79 SER A CA 1
ATOM 636 C C . SER A 1 79 ? -16.013 19.257 18.377 1.00 79.62 79 SER A C 1
ATOM 638 O O . SER A 1 79 ? -16.457 19.827 17.382 1.00 79.62 79 SER A O 1
ATOM 640 N N . PRO A 1 80 ? -15.636 19.950 19.463 1.00 79.44 80 PRO A N 1
ATOM 641 C CA . PRO A 1 80 ? -15.606 21.409 19.475 1.00 79.44 80 PRO A CA 1
ATOM 642 C C . PRO A 1 80 ? -14.434 21.991 18.661 1.00 79.44 80 PRO A C 1
ATOM 644 O O . PRO A 1 80 ? -14.379 23.202 18.465 1.00 79.44 80 PRO A O 1
ATOM 647 N N . LEU A 1 81 ? -13.482 21.156 18.222 1.00 90.12 81 LEU A N 1
ATOM 648 C CA . LEU A 1 81 ? -12.288 21.565 17.484 1.00 90.12 81 LEU A CA 1
ATOM 649 C C . LEU A 1 81 ? -12.043 20.640 16.287 1.00 90.12 81 LEU A C 1
ATOM 651 O O . LEU A 1 81 ? -11.894 19.428 16.453 1.00 90.12 81 LEU A O 1
ATOM 655 N N . GLU A 1 82 ? -11.909 2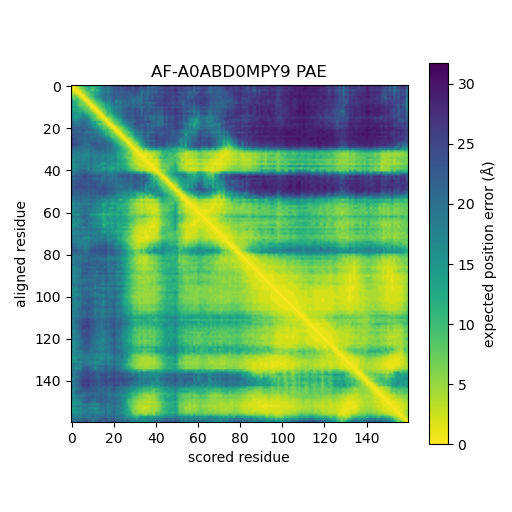1.229 15.102 1.00 90.69 82 GLU A N 1
ATOM 656 C CA . GLU A 1 82 ? -11.523 20.539 13.872 1.00 90.69 82 GLU A CA 1
ATOM 657 C C . GLU A 1 82 ? -10.292 21.226 13.281 1.00 90.69 82 GLU A C 1
ATOM 659 O O . GLU A 1 82 ? -10.298 22.422 12.995 1.00 90.69 82 GLU A O 1
ATOM 664 N N . HIS A 1 83 ? -9.205 20.475 13.130 1.00 91.81 83 HIS A N 1
ATOM 665 C CA . HIS A 1 83 ? -8.018 20.929 12.421 1.00 91.81 83 HIS A CA 1
ATOM 666 C C . HIS A 1 83 ? -7.365 19.738 11.725 1.00 91.81 83 HIS A C 1
ATOM 668 O O . HIS A 1 83 ? -7.364 18.621 12.239 1.00 91.81 83 HIS A O 1
ATOM 674 N N . GLN A 1 84 ? -6.783 19.987 10.559 1.00 94.31 84 GLN A N 1
ATOM 675 C CA . GLN A 1 84 ? -5.991 19.013 9.822 1.00 94.31 84 GLN A CA 1
ATOM 676 C C . GLN A 1 84 ? -4.811 19.724 9.165 1.00 94.31 84 GLN A C 1
ATOM 678 O O . GLN A 1 84 ? -4.896 20.908 8.833 1.00 94.31 84 GLN A O 1
ATOM 683 N N . PHE A 1 85 ? -3.708 19.008 8.964 1.00 94.75 85 PHE A N 1
ATOM 684 C CA . PHE A 1 85 ? -2.609 19.526 8.157 1.00 94.75 85 PHE A CA 1
ATOM 685 C C . PHE A 1 85 ? -3.028 19.631 6.689 1.00 94.75 85 PHE A C 1
ATOM 687 O O . PHE A 1 85 ? -3.817 18.826 6.190 1.00 94.75 85 PHE A O 1
ATOM 694 N N . THR A 1 86 ? -2.472 20.611 5.982 1.00 95.81 86 THR A N 1
ATOM 695 C CA . THR A 1 86 ? -2.696 20.761 4.544 1.00 95.81 86 THR A CA 1
ATOM 696 C C . THR A 1 86 ? -2.111 19.570 3.787 1.00 95.81 86 THR A C 1
ATOM 698 O O . THR A 1 86 ? -0.991 19.132 4.066 1.00 95.81 86 THR A O 1
ATOM 701 N N . MET A 1 87 ? -2.855 19.065 2.801 1.00 93.69 87 MET A N 1
ATOM 702 C CA . MET A 1 87 ? -2.366 18.029 1.895 1.00 93.69 87 MET A CA 1
ATOM 703 C C . MET A 1 87 ? -1.099 18.521 1.167 1.00 93.69 87 MET A C 1
ATOM 705 O O . MET A 1 87 ? -1.087 19.646 0.662 1.00 93.69 87 MET A O 1
ATOM 709 N N . PRO A 1 88 ? -0.021 17.719 1.098 1.00 92.50 88 PRO A N 1
ATOM 710 C CA . PRO A 1 88 ? 1.181 18.109 0.373 1.00 92.50 88 PRO A CA 1
ATOM 711 C C . PRO A 1 88 ? 0.904 18.231 -1.131 1.00 92.50 88 PRO A C 1
ATOM 713 O O . PRO A 1 88 ? 0.124 17.461 -1.688 1.00 92.50 88 PRO A O 1
ATOM 716 N N . SER A 1 89 ? 1.599 19.153 -1.802 1.00 94.25 89 SER A N 1
ATOM 717 C CA . SER A 1 89 ? 1.544 19.268 -3.264 1.00 94.25 89 SER A CA 1
ATOM 718 C C . SER A 1 89 ? 2.178 18.037 -3.918 1.00 94.25 89 SER A C 1
ATOM 720 O O . SER A 1 89 ? 3.357 17.747 -3.694 1.00 94.25 89 SER A O 1
ATOM 722 N N . VAL A 1 90 ? 1.383 17.296 -4.692 1.00 94.69 90 VAL A N 1
ATOM 723 C CA . VAL A 1 90 ? 1.785 16.092 -5.432 1.00 94.69 90 VAL A CA 1
ATOM 724 C C . VAL A 1 90 ? 1.089 16.058 -6.798 1.00 94.69 90 VAL A C 1
ATOM 726 O O . VAL A 1 90 ? 0.004 16.629 -6.929 1.00 94.69 90 VAL A O 1
ATOM 729 N N . PRO A 1 91 ? 1.667 15.390 -7.814 1.00 95.62 91 PRO A N 1
ATOM 730 C CA . PRO A 1 91 ? 1.000 15.181 -9.096 1.00 95.62 91 PRO A CA 1
ATOM 731 C C . PRO A 1 91 ? -0.353 14.468 -8.934 1.00 95.62 91 PRO A C 1
ATOM 733 O O . PRO A 1 91 ? -0.479 13.598 -8.060 1.00 95.62 91 PRO A O 1
ATOM 736 N N . PRO A 1 92 ? -1.353 14.798 -9.773 1.00 95.06 92 PRO A N 1
ATOM 737 C CA . PRO A 1 92 ? -2.636 14.110 -9.765 1.00 95.06 92 PRO A CA 1
ATOM 738 C C . PRO A 1 92 ? -2.477 12.644 -10.203 1.00 95.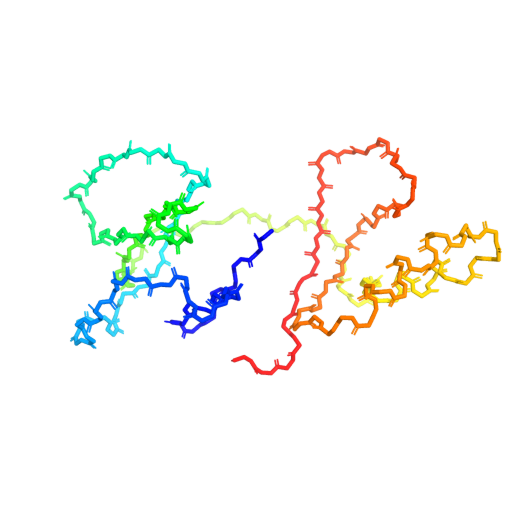06 92 PRO A C 1
ATOM 740 O O . PRO A 1 92 ? -1.552 12.321 -10.953 1.00 95.06 92 PRO A O 1
ATOM 743 N N . PRO A 1 93 ? -3.387 11.749 -9.782 1.00 95.12 93 PRO A N 1
ATOM 744 C CA . PRO A 1 93 ? -3.293 10.320 -10.078 1.00 95.12 93 PRO A CA 1
ATOM 745 C C . PRO A 1 93 ? -3.335 10.000 -11.580 1.00 95.12 93 PRO A C 1
ATOM 747 O O . PRO A 1 93 ? -2.761 8.998 -11.996 1.00 95.12 93 PRO A O 1
ATOM 750 N N . ASP A 1 94 ? -3.977 10.831 -12.402 1.00 94.50 94 ASP A N 1
ATOM 751 C CA . ASP A 1 94 ? -4.077 10.618 -13.855 1.00 94.50 94 ASP A CA 1
ATOM 752 C C . ASP A 1 94 ? -2.758 10.879 -14.593 1.00 94.50 94 ASP A C 1
ATOM 754 O O . ASP A 1 94 ? -2.562 10.397 -15.703 1.00 94.50 94 ASP A O 1
ATOM 758 N N . ALA A 1 95 ? -1.830 11.608 -13.966 1.00 94.88 95 ALA A N 1
ATOM 759 C CA . ALA A 1 95 ? -0.497 11.867 -14.505 1.00 94.88 95 ALA A CA 1
ATOM 760 C C . ALA A 1 95 ? 0.535 10.793 -14.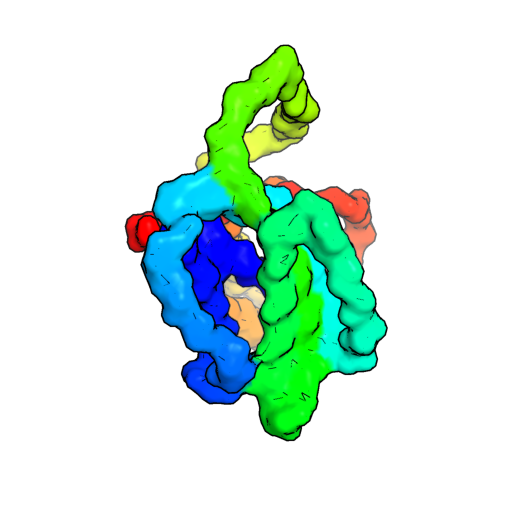109 1.00 94.88 95 ALA A C 1
ATOM 762 O O . ALA A 1 95 ? 1.715 10.932 -14.428 1.00 94.88 95 ALA A O 1
ATOM 763 N N . LEU A 1 96 ? 0.121 9.758 -13.371 1.00 94.50 96 LEU A N 1
ATOM 764 C CA . LEU A 1 96 ? 1.001 8.736 -12.808 1.00 94.50 96 LEU A CA 1
ATOM 765 C C . LEU A 1 96 ? 0.643 7.350 -13.336 1.00 94.50 96 LEU A C 1
ATOM 767 O O . LEU A 1 96 ? -0.532 7.012 -13.487 1.00 94.50 96 LEU A O 1
ATOM 771 N N . LEU A 1 97 ? 1.681 6.539 -13.528 1.00 93.88 97 LEU A N 1
ATOM 772 C CA . LEU A 1 97 ? 1.552 5.146 -13.933 1.00 93.88 97 LEU A CA 1
ATOM 773 C C . LEU A 1 97 ? 1.163 4.259 -12.745 1.00 93.88 97 LEU A C 1
ATOM 775 O O . LEU A 1 97 ? 1.594 4.484 -11.607 1.00 93.88 97 LEU A O 1
ATOM 779 N N . THR A 1 98 ? 0.376 3.225 -13.016 1.00 92.62 98 THR A N 1
ATOM 780 C CA . THR A 1 98 ? 0.126 2.142 -12.061 1.00 92.62 98 THR A CA 1
ATOM 781 C C . THR A 1 98 ? 1.370 1.273 -11.876 1.00 92.62 98 THR A C 1
ATOM 783 O O . THR A 1 98 ? 2.306 1.296 -12.680 1.00 92.62 98 THR A O 1
ATOM 786 N N . ILE A 1 99 ? 1.394 0.469 -10.809 1.00 90.44 99 ILE A N 1
ATOM 787 C CA . ILE A 1 99 ? 2.435 -0.553 -10.635 1.00 90.44 99 ILE A CA 1
ATOM 788 C C . ILE A 1 99 ? 2.475 -1.505 -11.837 1.00 90.44 99 ILE A C 1
ATOM 790 O O . ILE A 1 99 ? 3.567 -1.834 -12.290 1.00 90.44 99 ILE A O 1
ATOM 794 N N . GLU A 1 100 ? 1.332 -1.905 -12.397 1.00 90.50 100 GLU A N 1
ATOM 795 C CA . GLU A 1 100 ? 1.310 -2.799 -13.557 1.00 90.50 100 GLU A CA 1
ATOM 796 C C . GLU A 1 100 ? 1.922 -2.141 -14.799 1.00 90.50 100 GLU A C 1
ATOM 798 O O . GLU A 1 100 ? 2.750 -2.754 -15.469 1.00 90.50 100 GLU A O 1
ATOM 803 N N . GLU A 1 101 ? 1.579 -0.882 -15.077 1.00 92.62 101 GLU A N 1
ATOM 804 C CA . GLU A 1 101 ? 2.140 -0.122 -16.201 1.00 92.62 101 GLU A CA 1
ATOM 805 C C . GLU A 1 101 ? 3.649 0.095 -16.045 1.00 92.62 101 GLU A C 1
ATOM 807 O O . GLU A 1 101 ? 4.403 -0.061 -17.006 1.00 92.62 101 GLU A O 1
ATOM 812 N N . LEU A 1 102 ? 4.111 0.389 -14.826 1.00 91.19 102 LEU A N 1
ATOM 813 C CA . LEU A 1 102 ? 5.539 0.496 -14.525 1.00 91.19 102 LEU A CA 1
ATOM 814 C C . LEU A 1 102 ? 6.256 -0.827 -14.786 1.00 91.19 102 LEU A C 1
ATOM 816 O O . LEU A 1 102 ? 7.297 -0.839 -15.437 1.00 91.19 102 LEU A O 1
ATOM 820 N N . ILE A 1 103 ? 5.703 -1.942 -14.309 1.00 90.75 103 ILE A N 1
ATOM 821 C CA . ILE A 1 103 ? 6.282 -3.269 -14.525 1.00 90.75 103 ILE A CA 1
ATOM 822 C C . ILE A 1 103 ? 6.365 -3.585 -16.024 1.00 90.75 103 ILE A C 1
ATOM 824 O O . ILE A 1 103 ? 7.414 -4.029 -16.488 1.00 90.75 103 ILE A O 1
ATOM 828 N N . GLN A 1 104 ? 5.310 -3.306 -16.793 1.00 91.25 104 GLN A N 1
ATOM 829 C CA . GLN A 1 104 ? 5.314 -3.484 -18.249 1.00 91.25 104 GLN A CA 1
ATOM 830 C C . GLN A 1 104 ? 6.378 -2.619 -18.935 1.00 91.25 104 GLN A C 1
ATOM 832 O O . GLN A 1 104 ? 7.095 -3.097 -19.814 1.00 91.25 104 GLN A O 1
ATOM 837 N N . HIS A 1 105 ? 6.544 -1.372 -18.486 1.00 89.69 105 HIS A N 1
ATOM 838 C CA . HIS A 1 105 ? 7.613 -0.502 -18.965 1.00 89.69 105 HIS A C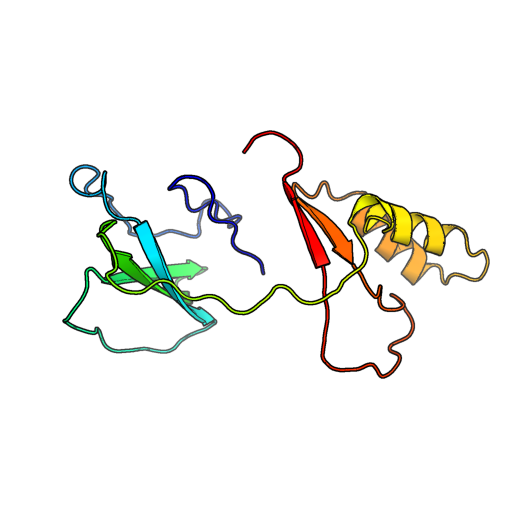A 1
ATOM 839 C C . HIS A 1 105 ? 9.002 -1.113 -18.711 1.00 89.69 105 HIS A C 1
ATOM 841 O O . HIS A 1 105 ? 9.835 -1.122 -19.613 1.00 89.69 105 HIS A O 1
ATOM 847 N N . TYR A 1 106 ? 9.259 -1.699 -17.537 1.00 87.56 106 TYR A N 1
ATOM 848 C CA . TYR A 1 106 ? 10.532 -2.385 -17.264 1.00 87.56 106 TYR A CA 1
ATOM 849 C C . TYR A 1 106 ? 10.727 -3.659 -18.093 1.00 87.56 106 TYR A C 1
ATOM 851 O O . TYR A 1 106 ? 11.831 -3.909 -18.570 1.00 87.56 106 TYR A O 1
ATOM 859 N N . LEU A 1 107 ? 9.672 -4.453 -18.300 1.00 89.81 107 LEU A N 1
ATOM 860 C CA . LEU A 1 107 ? 9.725 -5.665 -19.130 1.00 89.81 107 LEU A CA 1
ATOM 861 C C . LEU A 1 107 ? 10.080 -5.377 -20.593 1.00 89.81 107 LEU A C 1
ATOM 863 O O . LEU A 1 107 ? 10.584 -6.272 -21.274 1.00 89.81 107 LEU A O 1
ATOM 867 N N . SER A 1 108 ? 9.833 -4.148 -21.057 1.00 89.75 108 SER A N 1
ATOM 868 C CA . SER A 1 108 ? 10.176 -3.701 -22.408 1.00 89.75 108 SER A CA 1
ATOM 869 C C . SER A 1 108 ? 11.683 -3.523 -22.641 1.00 89.75 108 SER A C 1
ATOM 871 O O . SER A 1 108 ? 12.111 -3.501 -23.795 1.00 89.75 108 SER A O 1
ATOM 873 N N . ASP A 1 109 ? 12.502 -3.452 -21.582 1.00 88.00 109 ASP A N 1
ATOM 874 C CA . ASP A 1 109 ? 13.959 -3.357 -21.707 1.00 88.00 109 ASP A CA 1
ATOM 875 C C . ASP A 1 109 ? 14.558 -4.711 -22.150 1.00 88.00 109 ASP A C 1
ATOM 877 O O . ASP A 1 109 ? 14.453 -5.714 -21.427 1.00 88.00 109 ASP A O 1
ATOM 881 N N . PRO A 1 110 ? 15.219 -4.782 -23.323 1.00 85.50 110 PRO A N 1
ATOM 882 C CA . PRO A 1 110 ? 15.830 -6.017 -23.802 1.00 85.50 110 PRO A CA 1
ATOM 883 C C . PRO A 1 110 ? 17.014 -6.478 -22.940 1.00 85.50 110 PRO A C 1
ATOM 885 O O . PRO A 1 110 ? 17.307 -7.673 -22.923 1.00 85.50 110 PRO A O 1
ATOM 888 N N . ASN A 1 111 ? 17.670 -5.572 -22.209 1.00 87.00 111 ASN A N 1
ATOM 889 C CA . ASN A 1 111 ? 18.831 -5.880 -21.366 1.00 87.00 111 ASN A CA 1
ATOM 890 C C . ASN A 1 111 ? 18.445 -6.368 -19.963 1.00 87.00 111 ASN A C 1
ATOM 892 O O . ASN A 1 111 ? 19.312 -6.581 -19.111 1.00 87.00 111 ASN A O 1
ATOM 896 N N . LEU A 1 112 ? 17.148 -6.534 -19.703 1.00 85.25 112 LEU A N 1
ATOM 897 C CA . LEU A 1 112 ? 16.654 -6.984 -18.417 1.00 85.25 112 LEU A CA 1
ATOM 898 C C . LEU A 1 112 ? 17.075 -8.434 -18.142 1.00 85.25 112 LEU A C 1
ATOM 900 O O . LEU A 1 112 ? 16.792 -9.335 -18.930 1.00 85.25 112 LEU A O 1
ATOM 904 N N . ALA A 1 113 ? 17.706 -8.665 -16.989 1.00 86.94 113 ALA A N 1
ATOM 905 C CA . ALA A 1 113 ? 18.124 -10.000 -16.570 1.00 86.94 113 ALA A CA 1
ATOM 906 C C . ALA A 1 113 ? 16.932 -10.977 -16.460 1.00 86.94 113 ALA A C 1
ATOM 908 O O . ALA A 1 113 ? 15.842 -10.612 -16.012 1.00 86.94 113 ALA A O 1
ATOM 909 N N . ASP A 1 114 ? 17.136 -12.245 -16.825 1.00 87.56 114 ASP A N 1
ATOM 910 C CA . ASP A 1 114 ? 16.043 -13.228 -16.898 1.00 87.56 114 ASP A CA 1
ATOM 911 C C . ASP A 1 114 ? 15.378 -13.515 -15.545 1.00 87.56 114 ASP A C 1
ATOM 913 O O . ASP A 1 114 ? 14.154 -13.624 -15.459 1.00 87.56 114 ASP A O 1
ATOM 917 N N . ASN A 1 115 ? 16.161 -13.588 -14.465 1.00 86.56 115 ASN A N 1
ATOM 918 C CA . ASN A 1 115 ? 15.642 -13.765 -13.102 1.00 86.56 115 ASN A CA 1
ATOM 919 C C . ASN A 1 115 ? 14.687 -12.628 -12.705 1.00 86.56 115 ASN A C 1
ATOM 921 O O . ASN A 1 115 ? 13.644 -12.836 -12.085 1.00 86.56 115 ASN A O 1
ATOM 925 N N . THR A 1 116 ? 15.044 -11.420 -13.109 1.00 83.94 116 THR A N 1
ATOM 926 C CA . THR A 1 116 ? 14.296 -10.203 -12.883 1.00 83.94 116 THR A CA 1
ATOM 927 C C . THR A 1 116 ? 12.999 -10.187 -13.692 1.00 83.94 116 THR A C 1
ATOM 929 O O . THR A 1 116 ? 11.933 -9.896 -13.144 1.00 83.94 116 THR A O 1
ATOM 932 N N . ARG A 1 117 ? 13.067 -10.565 -14.972 1.00 88.38 117 ARG A N 1
ATOM 933 C CA . ARG A 1 117 ? 11.898 -10.709 -15.845 1.00 88.38 117 ARG A CA 1
ATOM 934 C C . ARG A 1 117 ? 10.891 -11.710 -15.274 1.00 88.38 117 ARG A C 1
ATOM 936 O O . ARG A 1 117 ? 9.697 -11.425 -15.221 1.00 88.38 117 ARG A O 1
ATOM 943 N N . GLN A 1 118 ? 11.369 -12.856 -14.787 1.00 88.94 118 GLN A N 1
ATOM 944 C CA . GLN A 1 118 ? 10.527 -13.860 -14.129 1.00 88.94 118 GLN A CA 1
ATOM 945 C C . GLN A 1 118 ? 9.839 -13.304 -12.873 1.00 88.94 118 GLN A C 1
ATOM 947 O O . GLN A 1 118 ? 8.644 -13.525 -12.681 1.00 88.94 118 GLN A O 1
ATOM 952 N N . GLY A 1 119 ? 10.566 -12.550 -12.041 1.00 87.50 119 GLY A N 1
ATOM 953 C CA . GLY A 1 119 ? 10.009 -11.910 -10.847 1.00 87.50 119 GLY A CA 1
ATOM 954 C C . GLY A 1 119 ? 8.894 -10.910 -11.165 1.00 87.50 119 GLY A C 1
ATOM 955 O O . GLY A 1 119 ? 7.846 -10.939 -10.524 1.00 87.50 119 GLY A O 1
ATOM 956 N N . LEU A 1 120 ? 9.084 -10.072 -12.186 1.00 87.38 120 LEU A N 1
ATOM 957 C CA . LEU A 1 120 ? 8.069 -9.118 -12.639 1.00 87.38 120 LEU A CA 1
ATOM 958 C C . LEU A 1 120 ? 6.811 -9.791 -13.187 1.00 87.38 120 LEU A C 1
ATOM 960 O O . LEU A 1 120 ? 5.702 -9.412 -12.819 1.00 87.38 120 LEU A O 1
ATOM 964 N N . ASN A 1 121 ? 6.982 -10.810 -14.030 1.00 89.12 121 ASN A N 1
ATOM 965 C CA . ASN A 1 121 ? 5.856 -11.562 -14.578 1.00 89.12 121 ASN A CA 1
ATOM 966 C C . ASN A 1 121 ? 5.033 -12.232 -13.474 1.00 89.12 121 ASN A C 1
ATOM 968 O O . ASN A 1 121 ? 3.812 -12.286 -13.570 1.00 89.12 121 ASN A O 1
ATOM 972 N N . LYS A 1 122 ? 5.687 -12.696 -12.401 1.00 88.19 122 LYS A N 1
ATOM 973 C CA . LYS A 1 122 ? 4.990 -13.242 -11.234 1.00 88.19 122 LYS A CA 1
ATOM 974 C C . LYS A 1 122 ? 4.131 -12.188 -10.534 1.00 88.19 122 LYS A C 1
ATOM 976 O O . LYS A 1 122 ? 2.995 -12.483 -10.201 1.00 88.19 122 LYS A O 1
ATOM 981 N N . ILE A 1 123 ? 4.649 -10.973 -10.348 1.00 85.50 123 ILE A N 1
ATOM 982 C CA . ILE A 1 123 ? 3.892 -9.880 -9.715 1.00 85.50 123 ILE A CA 1
ATOM 983 C C . ILE A 1 123 ? 2.673 -9.493 -10.565 1.00 85.50 123 ILE A C 1
ATOM 985 O O . ILE A 1 123 ? 1.613 -9.244 -10.010 1.00 85.50 123 ILE A O 1
ATOM 989 N N . LEU A 1 124 ? 2.803 -9.467 -11.896 1.00 86.00 124 LEU A N 1
ATOM 990 C CA . LEU A 1 124 ? 1.681 -9.170 -12.798 1.00 86.00 124 LEU A CA 1
ATOM 991 C C . LEU A 1 124 ? 0.609 -10.261 -12.833 1.00 86.00 124 LEU A C 1
ATOM 993 O O . LEU A 1 124 ? -0.540 -9.964 -13.145 1.00 86.00 124 LEU A O 1
ATOM 997 N N . ALA A 1 125 ? 0.989 -11.512 -12.576 1.00 84.00 125 ALA A N 1
ATOM 998 C CA . ALA A 1 125 ? 0.049 -12.627 -12.543 1.00 84.00 125 ALA A CA 1
ATOM 999 C C . ALA A 1 125 ? -0.8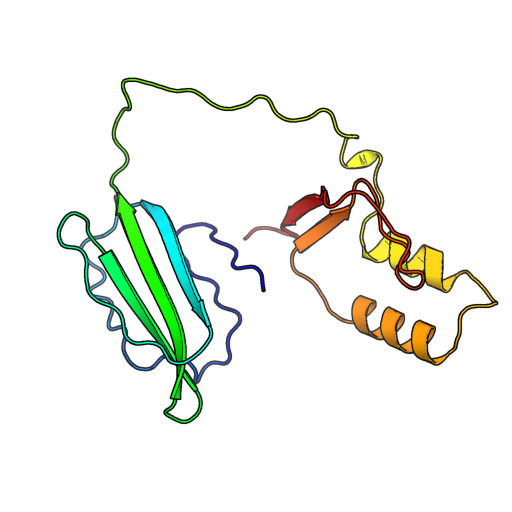43 -12.607 -11.290 1.00 84.00 125 ALA A C 1
ATOM 1001 O O . ALA A 1 125 ? -1.908 -13.222 -11.295 1.00 84.00 125 ALA A O 1
ATOM 1002 N N . ASP A 1 126 ? -0.419 -11.911 -10.232 1.00 83.56 126 ASP A N 1
ATOM 1003 C CA . ASP A 1 126 ? -1.184 -11.781 -8.999 1.00 83.56 126 ASP A CA 1
ATOM 1004 C C . ASP A 1 126 ? -2.238 -10.670 -9.154 1.00 83.56 126 ASP A C 1
ATOM 1006 O O . ASP A 1 126 ? -1.915 -9.488 -9.283 1.00 83.56 126 ASP A O 1
ATOM 1010 N N . GLU A 1 127 ? -3.524 -11.027 -9.103 1.00 79.38 127 GLU A N 1
ATOM 1011 C CA . GLU A 1 127 ? -4.594 -10.029 -9.057 1.00 79.38 127 GLU A CA 1
ATOM 1012 C C . GLU A 1 127 ? -4.597 -9.313 -7.701 1.00 79.38 127 GLU A C 1
ATOM 1014 O O . GLU A 1 127 ? -4.904 -9.895 -6.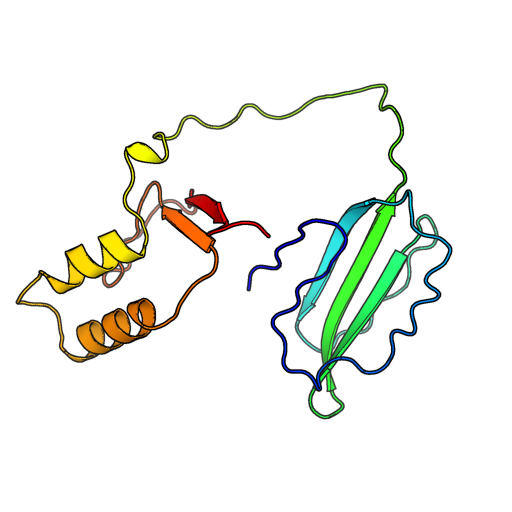657 1.00 79.38 127 GLU A O 1
ATOM 1019 N N . VAL A 1 128 ? -4.269 -8.019 -7.710 1.00 84.56 128 VAL A N 1
ATOM 1020 C CA . VAL A 1 128 ? -4.285 -7.181 -6.508 1.00 84.56 128 VAL A CA 1
ATOM 1021 C C . VAL A 1 128 ? -5.582 -6.362 -6.479 1.00 84.56 128 VAL A C 1
ATOM 1023 O O . VAL A 1 128 ? -5.823 -5.584 -7.403 1.00 84.56 128 VAL A O 1
ATOM 1026 N N . PRO A 1 129 ? -6.409 -6.440 -5.415 1.00 89.06 129 PRO A N 1
ATOM 1027 C CA . PRO A 1 129 ? -7.694 -5.728 -5.334 1.00 89.06 129 PRO A CA 1
ATOM 1028 C C . PRO A 1 129 ? -7.549 -4.208 -5.150 1.00 89.06 129 PRO A C 1
ATOM 1030 O O . PRO A 1 129 ? -8.532 -3.487 -4.991 1.00 89.06 129 PRO A O 1
ATOM 1033 N N . ILE A 1 130 ? -6.320 -3.699 -5.142 1.00 90.94 130 ILE A N 1
ATOM 1034 C CA . ILE A 1 130 ? -5.984 -2.304 -4.895 1.00 90.94 130 ILE A CA 1
ATOM 1035 C C . ILE A 1 130 ? -5.075 -1.828 -6.023 1.00 90.94 130 ILE A C 1
ATOM 1037 O O . ILE A 1 130 ? -4.049 -2.433 -6.318 1.00 90.94 130 ILE A O 1
ATOM 1041 N N . GLU A 1 131 ? -5.451 -0.718 -6.641 1.00 91.31 131 GLU A N 1
ATOM 1042 C CA . GLU A 1 131 ? -4.614 0.044 -7.554 1.00 91.31 131 GLU A CA 1
ATOM 1043 C C . GLU A 1 131 ? -3.683 0.959 -6.754 1.00 91.31 131 GLU A C 1
ATOM 1045 O O . GLU A 1 131 ? -4.111 1.657 -5.831 1.00 91.31 131 GLU A O 1
ATOM 1050 N N . ILE A 1 132 ? -2.402 0.960 -7.121 1.00 92.75 132 ILE A N 1
ATOM 1051 C CA . ILE A 1 132 ? -1.364 1.785 -6.501 1.00 92.75 132 ILE A CA 1
ATOM 1052 C C . ILE A 1 132 ? -0.641 2.557 -7.608 1.00 92.75 132 ILE A C 1
ATOM 1054 O O . ILE A 1 132 ? -0.170 1.954 -8.573 1.00 92.75 132 ILE A O 1
ATOM 1058 N N . LYS A 1 133 ? -0.511 3.879 -7.444 1.00 94.25 133 LYS A N 1
ATOM 1059 C CA . LYS A 1 133 ? 0.260 4.762 -8.332 1.00 94.25 133 LYS A CA 1
ATOM 1060 C C . LYS A 1 133 ? 1.328 5.524 -7.534 1.00 94.25 133 LYS A C 1
ATOM 1062 O O . LYS A 1 133 ? 0.987 6.449 -6.787 1.00 94.25 133 LYS A O 1
ATOM 1067 N N . PRO A 1 134 ? 2.613 5.136 -7.605 1.00 92.25 134 PRO A N 1
ATOM 1068 C CA . PRO A 1 134 ? 3.687 5.845 -6.912 1.00 92.25 134 PRO A CA 1
ATOM 1069 C C . PRO A 1 134 ? 3.968 7.209 -7.558 1.00 92.25 134 PRO A C 1
ATOM 1071 O O . PRO A 1 134 ? 4.099 7.309 -8.771 1.00 92.25 134 PRO A O 1
ATOM 1074 N N . VAL A 1 135 ? 4.134 8.253 -6.741 1.00 91.25 135 VAL A N 1
ATOM 1075 C CA . VAL A 1 135 ? 4.509 9.597 -7.228 1.00 91.25 135 VAL A CA 1
ATOM 1076 C C . VAL A 1 135 ? 5.956 9.624 -7.723 1.00 91.25 135 VAL A C 1
ATOM 1078 O O . VAL A 1 135 ? 6.247 10.186 -8.769 1.00 91.25 135 VAL A O 1
ATOM 1081 N N . ASN A 1 136 ? 6.853 8.993 -6.962 1.00 85.38 136 ASN A N 1
ATOM 1082 C CA . ASN A 1 136 ? 8.265 8.837 -7.297 1.00 85.38 136 ASN A CA 1
ATOM 1083 C C . ASN A 1 136 ? 8.565 7.334 -7.320 1.00 85.38 136 ASN A C 1
ATOM 1085 O O . ASN A 1 136 ? 8.944 6.786 -6.275 1.00 85.38 136 ASN A O 1
ATOM 1089 N N . PRO A 1 137 ? 8.310 6.638 -8.443 1.00 78.19 137 PRO A N 1
ATOM 1090 C CA . PRO A 1 137 ? 8.560 5.209 -8.528 1.00 78.19 137 PRO A CA 1
ATOM 1091 C C . PRO A 1 137 ? 10.051 4.949 -8.284 1.00 78.19 137 PRO A C 1
ATOM 1093 O O . PRO A 1 137 ? 10.887 5.506 -8.997 1.00 78.19 137 PRO A O 1
ATOM 1096 N N . PRO A 1 138 ? 10.416 4.144 -7.271 1.00 68.12 138 PRO A N 1
ATOM 1097 C CA . PRO A 1 138 ? 11.788 3.691 -7.160 1.00 68.12 138 PRO A CA 1
ATOM 1098 C C . PRO A 1 138 ? 12.109 2.828 -8.381 1.00 68.12 138 PRO A C 1
ATOM 1100 O O . PRO A 1 138 ? 11.249 2.094 -8.875 1.00 68.12 138 PRO A O 1
ATOM 1103 N N . ASP A 1 139 ? 13.353 2.885 -8.839 1.00 69.38 139 ASP A N 1
ATOM 1104 C CA . ASP A 1 139 ? 13.858 1.876 -9.760 1.00 69.38 139 ASP A CA 1
ATOM 1105 C C . ASP A 1 139 ? 13.745 0.508 -9.057 1.00 69.38 139 ASP A C 1
ATOM 1107 O O . ASP A 1 139 ? 14.256 0.317 -7.946 1.00 69.38 139 ASP A O 1
ATOM 1111 N N . PHE A 1 140 ? 12.989 -0.421 -9.656 1.00 64.00 140 PHE A N 1
ATOM 1112 C CA . PHE A 1 140 ? 12.720 -1.735 -9.060 1.00 64.00 140 PHE A CA 1
ATOM 1113 C C . PHE A 1 140 ? 14.006 -2.551 -8.868 1.00 64.00 140 PHE A C 1
ATOM 1115 O O . PHE A 1 140 ? 14.044 -3.447 -8.021 1.00 64.00 140 PHE A O 1
ATOM 1122 N N . TYR A 1 141 ? 15.061 -2.235 -9.621 1.00 61.88 141 TYR A N 1
ATOM 1123 C CA . TYR A 1 141 ? 16.309 -2.997 -9.662 1.00 61.88 141 TYR A CA 1
ATOM 1124 C C . TYR A 1 141 ? 17.453 -2.245 -9.034 1.00 61.88 141 TYR A C 1
ATOM 1126 O O . TYR A 1 141 ? 18.266 -2.821 -8.304 1.00 61.88 141 TYR A O 1
ATOM 1134 N N . ARG A 1 142 ? 17.509 -0.941 -9.286 1.00 65.56 142 ARG A N 1
ATOM 1135 C CA . ARG A 1 142 ? 18.549 -0.098 -8.737 1.00 65.56 142 ARG A CA 1
ATOM 1136 C C . ARG A 1 142 ? 18.057 0.545 -7.455 1.00 65.56 142 ARG A C 1
ATOM 1138 O O . ARG A 1 142 ? 17.278 1.490 -7.449 1.00 65.56 142 ARG A O 1
ATOM 1145 N N . ARG A 1 143 ? 18.604 0.090 -6.329 1.00 67.25 143 ARG A N 1
ATOM 1146 C CA . ARG A 1 143 ? 18.497 0.837 -5.071 1.00 67.25 143 ARG A CA 1
ATOM 1147 C C . ARG A 1 143 ? 19.333 2.107 -5.182 1.00 67.25 143 ARG A C 1
ATOM 1149 O O . ARG A 1 143 ? 20.514 2.117 -4.849 1.00 67.25 143 ARG A O 1
ATOM 1156 N N . VAL A 1 144 ? 18.719 3.165 -5.694 1.00 78.12 144 VAL A N 1
ATOM 1157 C CA . VAL A 1 144 ? 19.281 4.513 -5.665 1.00 78.12 144 VAL A CA 1
ATOM 1158 C C . VAL A 1 144 ? 18.937 5.126 -4.312 1.00 78.12 144 VAL A C 1
ATOM 1160 O O . VAL A 1 144 ? 17.801 5.023 -3.848 1.00 78.12 144 VAL A O 1
ATOM 1163 N N . ALA A 1 145 ? 19.930 5.726 -3.653 1.00 82.69 145 ALA A N 1
ATOM 1164 C CA . ALA A 1 145 ? 19.685 6.493 -2.441 1.00 82.69 145 ALA A CA 1
ATOM 1165 C C . ALA A 1 145 ? 18.703 7.627 -2.764 1.00 82.69 145 ALA A C 1
ATOM 1167 O O . ALA A 1 145 ? 18.912 8.392 -3.703 1.00 82.69 145 ALA A O 1
ATOM 1168 N N . MET A 1 146 ? 17.623 7.701 -1.998 1.00 80.94 146 MET A N 1
ATOM 1169 C CA . MET A 1 146 ? 16.570 8.691 -2.162 1.00 80.94 146 MET A CA 1
ATOM 1170 C C . MET A 1 146 ? 16.131 9.180 -0.788 1.00 80.94 146 MET A C 1
ATOM 1172 O O . MET A 1 146 ? 16.345 8.492 0.213 1.00 80.94 146 MET A O 1
ATOM 1176 N N . GLU A 1 147 ? 15.490 10.344 -0.752 1.00 86.31 147 GLU A N 1
ATOM 1177 C CA . GLU A 1 147 ? 14.863 10.847 0.467 1.00 86.31 147 GLU A CA 1
ATOM 1178 C C . GLU A 1 147 ? 13.939 9.777 1.078 1.00 86.31 147 GLU A C 1
ATOM 1180 O O . GLU A 1 147 ? 13.241 9.078 0.331 1.00 86.31 147 GLU A O 1
ATOM 1185 N N . PRO A 1 148 ? 13.881 9.634 2.417 1.00 89.12 148 PRO A N 1
ATOM 1186 C CA . PRO A 1 148 ? 13.055 8.639 3.106 1.00 89.12 148 PRO A CA 1
ATOM 1187 C C . PRO A 1 148 ? 11.561 9.019 3.087 1.00 89.12 148 PRO A C 1
ATOM 1189 O O . PRO A 1 148 ? 10.865 8.974 4.099 1.00 89.12 148 PRO A O 1
ATOM 1192 N N . LYS A 1 149 ? 11.054 9.405 1.914 1.00 87.94 149 LYS A N 1
ATOM 1193 C CA . LYS A 1 149 ? 9.692 9.852 1.655 1.00 87.94 149 LYS A CA 1
ATOM 1194 C C . LYS A 1 149 ? 9.154 9.128 0.427 1.00 87.94 149 LYS A C 1
ATOM 1196 O O . LYS A 1 149 ? 9.664 9.286 -0.679 1.00 87.94 149 LYS A O 1
ATOM 1201 N N . LYS A 1 150 ? 8.084 8.358 0.620 1.00 89.19 150 LYS A N 1
ATOM 1202 C CA . LYS A 1 150 ? 7.350 7.692 -0.460 1.00 89.19 150 LYS A CA 1
ATOM 1203 C C . LYS A 1 150 ? 5.894 8.127 -0.419 1.00 89.19 150 LYS A C 1
ATOM 1205 O O . LYS A 1 150 ? 5.288 8.139 0.647 1.00 89.19 150 LYS A O 1
ATOM 1210 N N . LEU A 1 151 ? 5.364 8.502 -1.575 1.00 92.81 151 LEU A N 1
ATOM 1211 C CA . LEU A 1 151 ? 3.993 8.971 -1.743 1.00 92.81 151 LEU A CA 1
ATOM 1212 C C . LEU A 1 151 ? 3.329 8.097 -2.801 1.00 92.81 151 LEU A C 1
ATOM 1214 O O . LEU A 1 151 ? 3.921 7.837 -3.852 1.00 92.81 151 LEU A O 1
ATOM 1218 N N . PHE A 1 152 ? 2.116 7.650 -2.507 1.00 94.50 152 PHE A N 1
ATOM 1219 C CA . PHE A 1 152 ? 1.336 6.780 -3.373 1.00 94.50 152 PHE A CA 1
ATOM 1220 C C . PHE A 1 152 ? -0.095 7.291 -3.419 1.00 94.50 152 PHE A C 1
ATOM 1222 O O . PHE A 1 152 ? -0.658 7.638 -2.381 1.00 94.50 152 PHE A O 1
ATOM 1229 N N . TRP A 1 153 ? -0.686 7.273 -4.605 1.00 95.81 153 TRP A N 1
ATOM 1230 C CA . TRP A 1 153 ? -2.132 7.234 -4.736 1.00 95.81 153 TRP A CA 1
ATOM 1231 C C . TRP A 1 153 ? -2.589 5.785 -4.649 1.00 95.81 153 TRP A C 1
ATOM 1233 O O . TRP A 1 153 ? -1.951 4.895 -5.213 1.00 95.81 153 TRP A O 1
ATOM 1243 N N . VAL A 1 154 ? -3.670 5.550 -3.913 1.00 94.69 154 VAL A N 1
ATOM 1244 C CA . VAL A 1 154 ? -4.208 4.213 -3.663 1.00 94.69 154 VAL A CA 1
ATOM 1245 C C . VAL A 1 154 ? -5.711 4.251 -3.877 1.00 94.69 154 VAL A C 1
ATOM 1247 O O . VAL A 1 154 ? -6.375 5.174 -3.406 1.00 94.69 154 VAL A O 1
ATOM 1250 N N . ARG A 1 155 ? -6.247 3.258 -4.583 1.00 92.81 155 ARG A N 1
ATOM 1251 C CA . ARG A 1 155 ? -7.679 3.150 -4.873 1.00 92.81 155 ARG A CA 1
ATOM 1252 C C . ARG A 1 155 ? -8.104 1.687 -4.912 1.00 92.81 155 ARG A C 1
ATOM 1254 O O . ARG A 1 155 ? -7.375 0.846 -5.424 1.00 92.81 155 ARG A O 1
ATOM 1261 N N . ALA A 1 156 ? -9.285 1.374 -4.391 1.00 92.81 156 ALA A N 1
ATOM 1262 C CA . ALA A 1 156 ? -9.876 0.046 -4.533 1.00 92.81 156 ALA A CA 1
ATOM 1263 C C . ALA A 1 156 ? -10.199 -0.272 -6.004 1.00 92.81 156 ALA A C 1
ATOM 1265 O O . ALA A 1 156 ? -10.674 0.597 -6.742 1.00 92.81 156 ALA A O 1
ATOM 1266 N N . ARG A 1 157 ? -9.972 -1.518 -6.428 1.00 85.31 157 ARG A N 1
ATOM 1267 C CA . ARG A 1 157 ? -10.460 -2.030 -7.712 1.00 85.31 157 ARG A CA 1
ATOM 1268 C C . ARG A 1 157 ? -11.841 -2.646 -7.494 1.00 85.31 157 ARG A C 1
ATOM 1270 O O . ARG A 1 157 ? -11.962 -3.661 -6.820 1.00 85.31 157 ARG A O 1
ATOM 1277 N N . GLY A 1 158 ? -12.870 -2.037 -8.078 1.00 80.62 158 GLY A N 1
ATOM 1278 C CA . GLY A 1 158 ? -14.259 -2.482 -7.928 1.00 80.62 158 GLY A CA 1
ATOM 1279 C C . GLY A 1 158 ? -14.986 -1.837 -6.744 1.00 80.62 158 GLY A C 1
ATOM 1280 O O . GLY A 1 158 ? -14.535 -0.828 -6.205 1.00 80.62 158 GLY A O 1
ATOM 1281 N N . HIS A 1 159 ? -16.138 -2.408 -6.394 1.00 64.94 159 HIS A N 1
ATOM 1282 C CA . HIS A 1 159 ? -16.918 -2.026 -5.216 1.00 64.94 159 HIS A CA 1
ATOM 1283 C C . HIS A 1 159 ? -16.543 -2.989 -4.087 1.00 64.94 159 HIS A C 1
ATOM 1285 O O . HIS A 1 159 ? -16.616 -4.202 -4.291 1.00 64.94 159 HIS A O 1
ATOM 1291 N N . ILE A 1 160 ? -16.090 -2.447 -2.956 1.00 54.66 160 ILE A N 1
ATOM 1292 C CA . ILE A 1 160 ? -15.843 -3.207 -1.724 1.00 54.66 160 ILE A CA 1
ATOM 1293 C C . ILE A 1 160 ? -17.063 -3.047 -0.829 1.00 54.66 160 ILE A C 1
ATOM 1295 O O . ILE A 1 160 ? -17.551 -1.897 -0.775 1.00 54.66 160 ILE A O 1
#